Protein AF-A0AAN5D341-F1 (afdb_monomer_lite)

Sequence (102 aa):
MEVVNVANEGGDWEAVIRWDVYEEDAKRAIDESPSRKYLSPPIKVKELMWRIALRCKNKEEIPTLALHLERMESENTMWSVCENAEVAVINHEDNEKTISGE

InterPro domains:
  IPR008974 TRAF-like [G3DSA:2.60.210.10] (13-102)

pLDDT: mean 74.39, std 12.98, range [36.72, 91.44]

Foldseek 3Di:
DDWDWDQDPVRDTDTDDDDDADPVLLVCQLVVDPPDWRKDDWDDDPNWIKIKTWHFPDNPPDTDIDIDIDTDDDPPDPDDDPDDDADWDDDPVPNPDTDGDD

Structure (mmCIF, N/CA/C/O backbone):
data_AF-A0AAN5D341-F1
#
_entry.id   AF-A0AAN5D341-F1
#
loop_
_atom_site.group_PDB
_atom_site.id
_atom_site.type_symbol
_atom_site.label_atom_id
_atom_site.label_alt_id
_atom_site.label_comp_id
_atom_site.label_asym_id
_atom_site.label_entity_id
_atom_site.label_seq_id
_atom_site.pdbx_PDB_ins_code
_atom_site.Cartn_x
_atom_site.Cartn_y
_atom_site.Cartn_z
_atom_site.occupancy
_atom_site.B_iso_or_equiv
_atom_site.auth_seq_id
_atom_site.auth_comp_id
_atom_site.auth_asym_id
_atom_site.auth_atom_id
_atom_site.pdbx_PDB_model_num
ATOM 1 N N . MET A 1 1 ? 1.807 6.722 7.552 1.00 82.44 1 MET A N 1
ATOM 2 C CA . MET A 1 1 ? 0.770 5.718 7.878 1.00 82.44 1 MET A CA 1
ATOM 3 C C . MET A 1 1 ? -0.217 6.350 8.825 1.00 82.44 1 MET A C 1
ATOM 5 O O . MET A 1 1 ? 0.162 6.661 9.948 1.00 82.44 1 MET A O 1
ATOM 9 N N . GLU A 1 2 ? -1.449 6.541 8.375 1.00 83.94 2 GLU A N 1
ATOM 10 C CA . GLU A 1 2 ? -2.533 7.132 9.165 1.00 83.94 2 GLU A CA 1
ATOM 11 C C . GLU A 1 2 ? -3.879 6.480 8.819 1.00 83.94 2 GLU A C 1
ATOM 13 O O . GLU A 1 2 ? -4.047 5.958 7.715 1.00 83.94 2 GLU A O 1
ATOM 18 N N . VAL A 1 3 ? -4.819 6.487 9.773 1.00 81.94 3 VAL A N 1
ATOM 19 C CA . VAL A 1 3 ? -6.230 6.156 9.516 1.00 81.94 3 VAL A CA 1
ATOM 20 C C . VAL A 1 3 ? -7.001 7.464 9.448 1.00 81.94 3 VAL A C 1
ATOM 22 O O . VAL A 1 3 ? -7.072 8.192 10.439 1.00 81.94 3 VAL A O 1
ATOM 25 N N . VAL A 1 4 ? -7.588 7.745 8.293 1.00 79.38 4 VAL A N 1
ATOM 26 C CA . VAL A 1 4 ? -8.463 8.894 8.075 1.00 79.38 4 VAL A CA 1
ATOM 27 C C . VAL A 1 4 ? -9.895 8.380 8.034 1.00 79.38 4 VAL A C 1
ATOM 29 O O . VAL A 1 4 ? -10.219 7.514 7.227 1.00 79.38 4 VAL A O 1
ATOM 32 N N . ASN A 1 5 ? -10.755 8.892 8.914 1.00 76.19 5 ASN A N 1
ATOM 33 C CA . ASN A 1 5 ? -12.182 8.588 8.857 1.00 76.19 5 ASN A CA 1
ATOM 34 C C . ASN A 1 5 ? -12.841 9.568 7.887 1.00 76.19 5 ASN A C 1
ATOM 36 O O . ASN A 1 5 ? -12.874 10.770 8.159 1.00 76.19 5 ASN A O 1
ATOM 40 N N . VAL A 1 6 ? -13.349 9.058 6.770 1.00 72.12 6 VAL A N 1
ATOM 41 C CA . VAL A 1 6 ? -14.071 9.851 5.774 1.00 72.12 6 VAL A CA 1
ATOM 42 C C . VAL A 1 6 ? -15.554 9.541 5.925 1.00 72.12 6 VAL A C 1
ATOM 44 O O . VAL A 1 6 ? -15.958 8.381 5.874 1.00 72.12 6 VAL A O 1
ATOM 47 N N . ALA A 1 7 ? -16.362 10.572 6.162 1.00 73.56 7 ALA A N 1
ATOM 48 C CA . ALA A 1 7 ? -17.810 10.437 6.090 1.00 73.56 7 ALA A CA 1
ATOM 49 C C . ALA A 1 7 ? -18.200 10.360 4.610 1.00 73.56 7 ALA A C 1
ATOM 51 O O . ALA A 1 7 ? -17.907 11.289 3.854 1.00 73.56 7 ALA A O 1
ATOM 52 N N . ASN A 1 8 ? -18.817 9.258 4.191 1.00 71.38 8 ASN A N 1
ATOM 53 C CA . ASN A 1 8 ? -19.332 9.125 2.834 1.00 71.38 8 ASN A CA 1
ATOM 54 C C . ASN A 1 8 ? -20.686 9.854 2.693 1.00 71.38 8 ASN A C 1
ATOM 56 O O . ASN A 1 8 ? -21.303 10.261 3.682 1.00 71.38 8 ASN A O 1
ATOM 60 N N . GLU A 1 9 ? -21.160 10.048 1.457 1.00 72.00 9 GLU A N 1
ATOM 61 C CA . GLU A 1 9 ? -22.392 10.810 1.169 1.00 72.00 9 GLU A CA 1
ATOM 62 C C . GLU A 1 9 ? -23.658 10.210 1.822 1.00 72.00 9 GLU A C 1
ATOM 64 O O . GLU A 1 9 ? -24.665 10.903 1.966 1.00 72.00 9 GLU A O 1
ATOM 69 N N . GLY A 1 10 ? -23.605 8.947 2.265 1.00 74.06 10 GLY A N 1
ATOM 70 C CA . GLY A 1 10 ? -24.677 8.259 2.991 1.00 74.06 10 GLY A CA 1
ATOM 71 C C . GLY A 1 10 ? -24.663 8.454 4.512 1.00 74.06 10 GLY A C 1
ATOM 72 O O . GLY A 1 10 ? -25.592 8.005 5.181 1.00 74.06 10 GLY A O 1
ATOM 73 N N . GLY A 1 11 ? -23.646 9.125 5.068 1.00 70.75 11 GLY A N 1
ATOM 74 C CA . GLY A 1 11 ? -23.467 9.298 6.514 1.00 70.75 11 GLY A CA 1
ATOM 75 C C . GLY A 1 11 ? -22.789 8.117 7.218 1.00 70.75 11 GLY A C 1
ATOM 76 O O . GLY A 1 11 ? -22.640 8.150 8.443 1.00 70.75 11 GLY A O 1
ATOM 77 N N . ASP A 1 12 ? -22.349 7.109 6.462 1.00 74.88 12 ASP A N 1
ATOM 78 C CA . ASP A 1 12 ? -21.497 6.036 6.958 1.00 74.88 12 ASP A CA 1
ATOM 79 C C . ASP A 1 12 ? -20.033 6.502 6.996 1.00 74.88 12 ASP A C 1
ATOM 81 O O . ASP A 1 12 ? -19.590 7.372 6.242 1.00 74.88 12 ASP A O 1
ATOM 85 N N . TRP A 1 13 ? -19.263 5.936 7.923 1.00 69.56 13 TRP A N 1
ATOM 86 C CA . TRP A 1 13 ? -17.853 6.272 8.099 1.00 69.56 13 TRP A CA 1
ATOM 87 C C . TRP A 1 13 ? -16.976 5.184 7.489 1.00 69.56 13 TRP A C 1
ATOM 89 O O . TRP A 1 13 ? -17.036 4.022 7.899 1.00 69.56 13 TRP A O 1
ATOM 99 N N . GLU A 1 14 ? -16.119 5.574 6.552 1.00 73.44 14 GLU A N 1
ATOM 100 C CA . GLU A 1 14 ? -15.134 4.702 5.922 1.00 73.44 14 GLU A CA 1
ATOM 101 C C . GLU A 1 14 ? -13.748 4.965 6.519 1.00 73.44 14 GLU A C 1
ATOM 103 O O . GLU A 1 14 ? -13.306 6.109 6.653 1.00 73.44 14 GLU A O 1
ATOM 108 N N . ALA A 1 15 ? -13.062 3.890 6.919 1.00 72.88 15 ALA A N 1
ATOM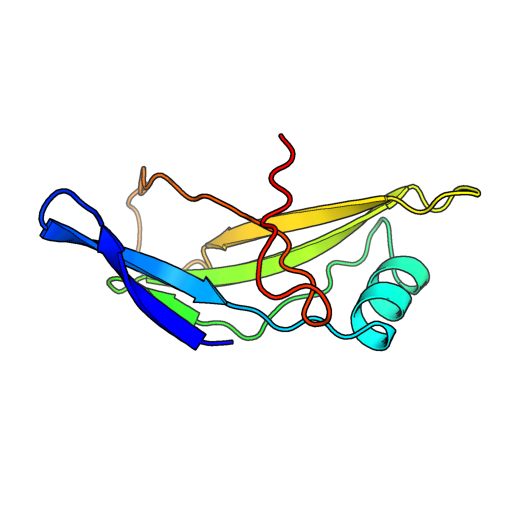 109 C CA . ALA A 1 15 ? -11.700 3.968 7.430 1.00 72.88 15 ALA A CA 1
ATOM 110 C C . ALA A 1 15 ? -10.717 3.878 6.257 1.00 72.88 15 ALA A C 1
ATOM 112 O O . ALA A 1 15 ? -10.527 2.807 5.683 1.00 72.88 15 ALA A O 1
ATOM 113 N N . VAL A 1 16 ? -10.073 4.993 5.925 1.00 76.44 16 VAL A N 1
ATOM 114 C CA . VAL A 1 16 ? -9.065 5.074 4.864 1.00 76.44 16 VAL A CA 1
ATOM 115 C C . VAL A 1 16 ? -7.676 4.934 5.475 1.00 76.44 16 VAL A C 1
ATOM 117 O O . VAL A 1 16 ? -7.299 5.700 6.360 1.00 76.44 16 VAL A O 1
ATOM 120 N N . ILE A 1 17 ? -6.892 3.965 5.001 1.00 81.94 17 ILE A N 1
ATOM 121 C CA . ILE A 1 17 ? -5.488 3.799 5.396 1.00 81.94 17 ILE A CA 1
ATOM 122 C C . ILE A 1 17 ? -4.611 4.563 4.401 1.00 81.94 17 ILE A C 1
ATOM 124 O O . ILE A 1 17 ? -4.511 4.158 3.244 1.00 81.94 17 ILE A O 1
ATOM 128 N N . ARG A 1 18 ? -3.932 5.631 4.840 1.00 83.56 18 ARG A N 1
ATOM 129 C CA . ARG A 1 18 ? -2.971 6.362 3.997 1.00 83.56 18 ARG A CA 1
ATOM 130 C C . ARG A 1 18 ? -1.534 5.962 4.315 1.00 83.56 18 ARG A C 1
ATOM 132 O O . ARG A 1 18 ? -1.095 6.018 5.469 1.00 83.56 18 ARG A O 1
ATOM 139 N N . TRP A 1 19 ? -0.790 5.613 3.268 1.00 87.44 19 TRP A N 1
ATOM 140 C CA . TRP A 1 19 ? 0.652 5.394 3.306 1.00 87.44 19 TRP A CA 1
ATOM 141 C C . TRP A 1 19 ? 1.356 6.295 2.299 1.00 87.44 19 TRP A C 1
ATOM 143 O O . TRP A 1 19 ? 1.239 6.084 1.095 1.00 87.44 19 TRP A O 1
ATOM 153 N N . ASP A 1 20 ? 2.115 7.264 2.799 1.00 84.38 20 ASP A N 1
ATOM 154 C CA . ASP A 1 20 ? 2.985 8.077 1.956 1.00 84.38 20 ASP A CA 1
ATOM 155 C C . ASP A 1 20 ? 4.212 7.252 1.554 1.00 84.38 20 ASP A C 1
ATOM 157 O O . ASP A 1 20 ? 4.952 6.757 2.411 1.00 84.38 20 ASP A O 1
ATOM 161 N N . VAL A 1 21 ? 4.385 7.074 0.246 1.00 80.69 21 VAL A N 1
ATOM 162 C CA . VAL A 1 21 ? 5.508 6.359 -0.367 1.00 80.69 21 VAL A CA 1
ATOM 163 C C . VAL A 1 21 ? 6.319 7.381 -1.146 1.00 80.69 21 VAL A C 1
ATOM 165 O O . VAL A 1 21 ? 5.795 8.018 -2.059 1.00 80.69 21 VAL A O 1
ATOM 168 N N . TYR A 1 22 ? 7.593 7.536 -0.799 1.00 82.19 22 TYR A N 1
ATOM 169 C CA . TYR A 1 22 ? 8.488 8.437 -1.515 1.00 82.19 22 TYR A CA 1
ATOM 170 C C . TYR A 1 22 ? 9.151 7.716 -2.692 1.00 82.19 22 TYR A C 1
ATOM 172 O O . TYR A 1 22 ? 9.213 6.487 -2.753 1.00 82.19 22 TYR A O 1
ATOM 180 N N . GLU A 1 23 ? 9.694 8.480 -3.638 1.00 83.88 23 GLU A N 1
ATOM 181 C CA . GLU A 1 23 ? 10.379 7.923 -4.811 1.00 83.88 23 GLU A CA 1
ATOM 182 C C . GLU A 1 23 ? 11.503 6.944 -4.420 1.00 83.88 23 GLU A C 1
ATOM 184 O O . GLU A 1 23 ? 11.688 5.909 -5.058 1.00 83.88 23 GLU A O 1
ATOM 189 N N . GLU A 1 24 ? 12.224 7.227 -3.332 1.00 85.62 24 GLU A N 1
ATOM 190 C CA . GLU A 1 24 ? 13.270 6.344 -2.807 1.00 85.62 24 GLU A CA 1
ATOM 191 C C . GLU A 1 24 ? 12.725 4.996 -2.316 1.00 85.62 24 GLU A C 1
ATOM 193 O O . GLU A 1 24 ? 13.381 3.970 -2.492 1.00 85.62 24 GLU A O 1
ATOM 198 N N . ASP A 1 25 ? 11.524 4.972 -1.736 1.00 82.75 25 ASP A N 1
ATOM 199 C CA . ASP 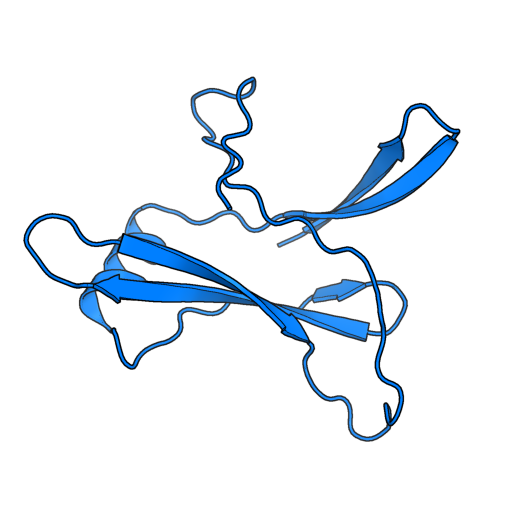A 1 25 ? 10.857 3.745 -1.294 1.00 82.75 25 ASP A CA 1
ATOM 200 C C . ASP A 1 25 ? 10.434 2.885 -2.492 1.00 82.75 25 ASP A C 1
ATOM 202 O O . ASP A 1 25 ? 10.639 1.668 -2.504 1.00 82.75 25 ASP A O 1
ATOM 206 N N . ALA A 1 26 ? 9.895 3.527 -3.534 1.00 80.69 26 ALA A N 1
ATOM 207 C CA . ALA A 1 26 ? 9.535 2.871 -4.788 1.00 80.69 26 ALA A CA 1
ATOM 208 C C . ALA A 1 26 ? 10.770 2.299 -5.500 1.00 80.69 26 ALA A C 1
ATOM 210 O O . ALA A 1 26 ? 10.754 1.143 -5.929 1.00 80.69 26 ALA A O 1
ATOM 211 N N . LYS A 1 27 ? 11.869 3.065 -5.554 1.00 84.44 27 LYS A N 1
ATOM 212 C CA . LYS A 1 27 ? 13.163 2.610 -6.085 1.00 84.44 27 LYS A CA 1
ATOM 213 C C . LYS A 1 27 ? 13.687 1.399 -5.324 1.00 84.44 27 LYS A C 1
ATOM 215 O O . LYS A 1 27 ? 13.996 0.393 -5.951 1.00 84.44 27 LYS A O 1
ATOM 220 N N . ARG A 1 28 ? 13.682 1.427 -3.985 1.00 83.50 28 ARG A N 1
ATOM 221 C CA . ARG A 1 28 ? 14.069 0.260 -3.169 1.00 83.50 28 ARG A CA 1
ATOM 222 C C . ARG A 1 28 ? 13.198 -0.959 -3.460 1.00 83.50 28 ARG A C 1
ATOM 224 O O . ARG A 1 28 ? 13.721 -2.061 -3.596 1.00 83.50 28 ARG A O 1
ATOM 231 N N . ALA A 1 29 ? 11.883 -0.783 -3.603 1.00 83.50 29 ALA A N 1
ATOM 232 C CA . ALA A 1 29 ? 10.982 -1.884 -3.942 1.00 83.50 29 ALA A CA 1
ATOM 233 C C . ALA A 1 29 ? 11.298 -2.509 -5.317 1.00 83.50 29 ALA A C 1
ATOM 235 O O . ALA A 1 29 ? 11.167 -3.726 -5.471 1.00 83.50 29 ALA A O 1
ATOM 236 N N . ILE A 1 30 ? 11.742 -1.707 -6.292 1.00 83.81 30 ILE A N 1
ATOM 237 C CA . ILE A 1 30 ? 12.202 -2.166 -7.614 1.00 83.81 30 ILE A CA 1
ATOM 238 C C . ILE A 1 30 ? 13.580 -2.832 -7.513 1.00 83.81 30 ILE A C 1
ATOM 240 O O . ILE A 1 30 ? 13.776 -3.935 -8.023 1.00 83.81 30 ILE A O 1
ATOM 244 N N . ASP A 1 31 ? 14.536 -2.222 -6.818 1.00 82.75 31 ASP A N 1
ATOM 245 C CA . ASP A 1 31 ? 15.903 -2.733 -6.691 1.00 82.75 31 ASP A CA 1
ATOM 246 C C . ASP A 1 31 ? 15.941 -4.074 -5.949 1.00 82.75 31 ASP A C 1
ATOM 248 O O . ASP A 1 31 ? 16.641 -5.006 -6.355 1.00 82.75 31 ASP A O 1
ATOM 252 N N . GLU A 1 32 ? 15.108 -4.245 -4.925 1.00 78.56 3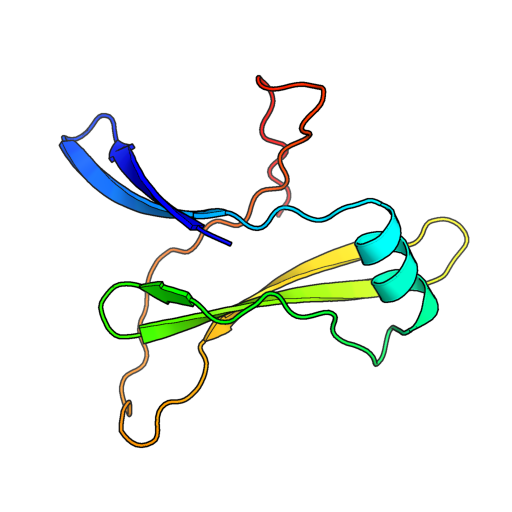2 GLU A N 1
ATOM 253 C CA . GLU A 1 32 ? 15.132 -5.428 -4.068 1.00 78.56 32 GLU A CA 1
ATOM 254 C C . GLU A 1 32 ? 14.259 -6.602 -4.552 1.00 78.56 32 GLU A C 1
AT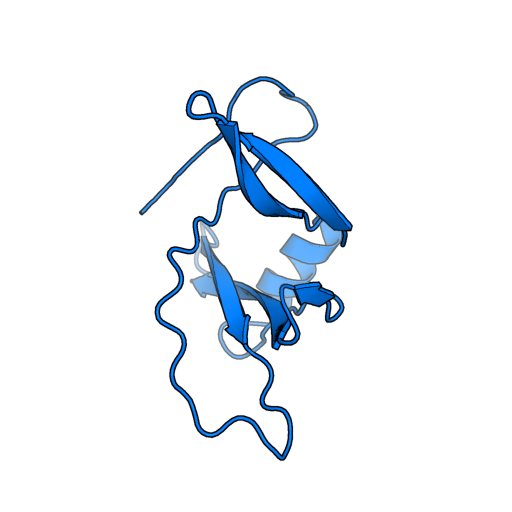OM 256 O O . GLU A 1 32 ? 14.308 -7.669 -3.933 1.00 78.56 32 GLU A O 1
ATOM 261 N N . SER A 1 33 ? 13.452 -6.473 -5.621 1.00 60.31 33 SER A N 1
ATOM 262 C CA . SER A 1 33 ? 12.385 -7.466 -5.855 1.00 60.31 33 SER A CA 1
ATOM 263 C C . SER A 1 33 ? 11.898 -7.684 -7.287 1.00 60.31 33 SER A C 1
ATOM 265 O O . SER A 1 33 ? 11.663 -6.725 -8.005 1.00 60.31 33 SER A O 1
ATOM 267 N N . PRO A 1 34 ? 11.684 -8.952 -7.688 1.00 61.53 34 PRO A N 1
ATOM 268 C CA . PRO A 1 34 ? 10.308 -9.469 -7.569 1.00 61.53 34 PRO A CA 1
ATOM 269 C C . PRO A 1 34 ? 10.070 -10.442 -6.392 1.00 61.53 34 PRO A C 1
ATOM 271 O O . PRO A 1 34 ? 8.935 -10.835 -6.133 1.00 61.53 34 PRO A O 1
ATOM 274 N N . SER A 1 35 ? 11.111 -10.801 -5.626 1.00 67.62 35 SER A N 1
ATOM 275 C CA . SER A 1 35 ? 11.023 -11.663 -4.428 1.00 67.62 35 SER A CA 1
ATOM 276 C C . SER A 1 35 ? 10.871 -10.925 -3.077 1.00 67.62 35 SER A C 1
ATOM 278 O O . SER A 1 35 ? 10.375 -11.498 -2.107 1.00 67.62 35 SER A O 1
ATOM 280 N N . ARG A 1 36 ? 11.317 -9.667 -3.011 1.00 74.50 36 ARG A N 1
ATOM 281 C CA . ARG A 1 36 ? 11.173 -8.632 -1.961 1.00 74.50 36 ARG A CA 1
ATOM 282 C C . ARG A 1 36 ? 9.760 -8.050 -1.774 1.00 74.50 36 ARG A C 1
ATOM 284 O O . ARG A 1 36 ? 9.167 -7.613 -2.756 1.00 74.50 36 ARG A O 1
ATOM 291 N N . LYS A 1 37 ? 9.222 -7.914 -0.559 1.00 81.69 37 LYS A N 1
ATOM 292 C CA . LYS A 1 37 ? 8.102 -6.980 -0.310 1.00 81.69 37 LYS A CA 1
ATOM 293 C C . LYS A 1 37 ? 8.623 -5.781 0.463 1.00 81.69 37 LYS A C 1
ATOM 295 O O . LYS A 1 37 ? 9.265 -5.983 1.492 1.00 81.69 37 LYS A O 1
ATOM 300 N N . TYR A 1 38 ? 8.305 -4.574 0.013 1.00 86.62 38 TYR A N 1
ATOM 301 C CA . TYR A 1 38 ? 8.460 -3.380 0.833 1.00 86.62 38 TYR A CA 1
ATOM 302 C C . TYR A 1 38 ? 7.170 -3.161 1.622 1.00 86.62 38 TYR A C 1
ATOM 304 O O . TYR A 1 38 ? 6.082 -3.197 1.051 1.00 86.62 38 TYR A O 1
ATOM 312 N N . LEU A 1 39 ? 7.271 -3.036 2.942 1.00 88.12 39 LEU A N 1
ATOM 313 C CA . LEU A 1 39 ? 6.117 -3.077 3.838 1.00 88.12 39 LEU A CA 1
ATOM 314 C C . LEU A 1 39 ? 5.937 -1.730 4.527 1.00 88.12 39 LEU A C 1
ATOM 316 O O . LEU A 1 39 ? 6.893 -1.181 5.073 1.00 88.12 39 LEU A O 1
ATOM 320 N N . SER A 1 40 ? 4.699 -1.248 4.574 1.00 90.44 40 SER A N 1
ATOM 321 C CA . SER A 1 40 ? 4.337 -0.134 5.438 1.00 90.44 40 SER A CA 1
ATOM 322 C C . SER A 1 40 ? 4.484 -0.529 6.915 1.00 90.44 40 SER A C 1
ATOM 324 O O . SER A 1 40 ? 4.360 -1.713 7.263 1.00 90.44 40 SER A O 1
ATOM 326 N N . PRO A 1 41 ? 4.648 0.448 7.824 1.00 91.44 41 PRO A N 1
ATOM 327 C CA . PRO A 1 41 ? 4.381 0.230 9.239 1.00 91.44 41 PRO A CA 1
ATOM 328 C C . PRO A 1 41 ? 2.991 -0.399 9.456 1.00 91.44 41 PRO A C 1
ATOM 330 O O . PRO A 1 41 ? 2.063 -0.101 8.693 1.00 91.44 41 PRO A O 1
ATOM 333 N N . PRO A 1 42 ? 2.831 -1.260 10.475 1.00 91.19 42 PRO A N 1
ATOM 334 C CA . PRO A 1 42 ? 1.548 -1.867 10.795 1.00 91.19 42 PRO A CA 1
ATOM 335 C C . PRO A 1 42 ? 0.571 -0.827 11.354 1.00 91.19 42 PRO A C 1
ATOM 337 O O . PRO A 1 42 ? 0.971 0.094 12.066 1.00 91.19 42 PRO A O 1
ATOM 340 N N . ILE A 1 43 ? -0.719 -0.992 11.069 1.00 88.81 43 ILE A N 1
ATOM 341 C CA . ILE A 1 43 ? -1.780 -0.082 11.504 1.00 88.81 43 ILE A CA 1
ATOM 342 C C . ILE A 1 43 ? -3.000 -0.853 12.003 1.00 88.81 43 ILE A C 1
ATOM 344 O O . ILE A 1 43 ? -3.327 -1.918 11.484 1.00 88.81 43 ILE A O 1
ATOM 348 N N . LYS A 1 44 ? -3.672 -0.326 13.031 1.00 86.19 44 LYS A N 1
ATOM 349 C CA . LYS A 1 44 ? -4.863 -0.949 13.617 1.00 86.19 44 LYS A CA 1
ATOM 350 C C . LYS A 1 44 ? -6.132 -0.319 13.041 1.00 86.19 44 LYS A C 1
ATOM 352 O O . LYS A 1 44 ? -6.314 0.887 13.173 1.00 86.19 44 LYS A O 1
ATOM 357 N N . VAL A 1 45 ? -7.026 -1.132 12.478 1.00 82.44 45 VAL A N 1
ATOM 358 C CA . VAL A 1 45 ? -8.355 -0.724 11.981 1.00 82.44 45 VAL A CA 1
ATOM 359 C C . VAL A 1 45 ? -9.397 -1.705 12.505 1.00 82.44 45 VAL A C 1
ATOM 361 O O . VAL A 1 45 ? -9.232 -2.908 12.322 1.00 82.44 45 VAL A O 1
ATOM 364 N N . LYS A 1 46 ? -10.441 -1.200 13.182 1.00 76.19 46 LYS A N 1
ATOM 365 C CA . LYS A 1 46 ? -11.536 -2.004 13.772 1.00 76.19 46 LYS A CA 1
ATOM 366 C C . LYS A 1 46 ? -11.041 -3.290 14.458 1.00 76.19 46 LYS A C 1
ATOM 368 O O . LYS A 1 46 ? -11.484 -4.390 14.167 1.00 76.19 46 LYS A O 1
ATOM 373 N N . GLU A 1 47 ? -10.063 -3.130 15.349 1.00 79.62 47 GLU A N 1
ATOM 374 C CA . GLU A 1 47 ? -9.430 -4.208 16.133 1.00 79.62 47 GLU A CA 1
ATOM 375 C C . GLU A 1 47 ? -8.469 -5.150 15.393 1.00 79.62 47 GLU A C 1
ATOM 377 O O . GLU A 1 47 ? -7.739 -5.898 16.044 1.00 79.62 47 GLU A O 1
ATOM 382 N N . LEU A 1 48 ? -8.368 -5.050 14.071 1.00 81.19 48 LEU A N 1
ATOM 383 C CA . LEU A 1 48 ? -7.470 -5.852 13.248 1.00 81.19 48 LEU A CA 1
ATOM 384 C C . LEU A 1 48 ? -6.185 -5.086 12.927 1.00 81.19 48 LEU A C 1
ATOM 386 O O . LEU A 1 48 ? -6.191 -3.864 12.779 1.00 81.19 48 LEU A O 1
ATOM 390 N N . MET A 1 49 ? -5.079 -5.818 12.808 1.00 87.44 49 MET A N 1
ATOM 391 C CA . MET A 1 49 ? -3.795 -5.267 12.378 1.00 87.44 49 MET A CA 1
ATOM 392 C C . MET A 1 49 ? -3.622 -5.471 10.875 1.00 87.44 49 MET A C 1
ATOM 394 O O . MET A 1 49 ? -3.738 -6.587 10.371 1.00 87.44 49 MET A O 1
ATOM 398 N N . TRP A 1 50 ? -3.301 -4.394 10.174 1.00 86.75 50 TRP A N 1
ATOM 399 C CA . TRP A 1 50 ? -3.130 -4.346 8.728 1.00 86.75 50 TRP A CA 1
ATOM 400 C C . TRP A 1 50 ? -1.786 -3.724 8.368 1.00 86.75 50 TRP A C 1
ATOM 402 O O . TRP A 1 50 ? -1.185 -2.999 9.159 1.00 86.75 50 TRP A O 1
ATOM 412 N N . ARG A 1 51 ? -1.319 -3.986 7.153 1.00 90.44 51 ARG A N 1
ATOM 413 C CA . ARG A 1 51 ? -0.184 -3.301 6.532 1.00 90.44 51 ARG A CA 1
ATOM 414 C C . ARG A 1 51 ? -0.352 -3.300 5.019 1.00 90.44 51 ARG A C 1
ATOM 416 O O . ARG A 1 51 ? -1.023 -4.171 4.474 1.00 90.44 51 ARG A O 1
ATOM 423 N N . ILE A 1 52 ? 0.292 -2.366 4.339 1.00 89.00 52 ILE A N 1
ATOM 424 C CA . ILE A 1 52 ? 0.331 -2.321 2.879 1.00 89.00 52 ILE A CA 1
ATOM 425 C C . ILE A 1 52 ? 1.681 -2.874 2.420 1.00 89.00 52 ILE A C 1
ATOM 427 O O . ILE A 1 52 ? 2.725 -2.551 2.984 1.00 89.00 52 ILE A O 1
ATOM 431 N N . ALA A 1 53 ? 1.663 -3.744 1.417 1.00 88.69 53 ALA A N 1
ATOM 432 C CA . ALA A 1 53 ? 2.847 -4.311 0.796 1.00 88.69 53 ALA A CA 1
ATOM 433 C C . ALA A 1 53 ? 2.991 -3.779 -0.632 1.00 88.69 53 ALA A C 1
ATOM 435 O O . ALA A 1 53 ? 2.138 -4.034 -1.480 1.00 88.69 53 ALA A O 1
ATOM 436 N N . LEU A 1 54 ? 4.100 -3.096 -0.897 1.00 87.94 54 LEU A N 1
ATOM 437 C CA . LEU A 1 54 ? 4.536 -2.679 -2.221 1.00 87.94 54 LEU A CA 1
ATOM 438 C C . LEU A 1 54 ? 5.483 -3.740 -2.794 1.00 87.94 54 LEU A C 1
ATOM 440 O O . LEU A 1 54 ? 6.466 -4.135 -2.159 1.00 87.94 54 LEU A O 1
ATOM 444 N N . ARG A 1 55 ? 5.179 -4.238 -3.992 1.00 86.12 55 ARG A N 1
ATOM 445 C CA . ARG A 1 55 ? 5.971 -5.262 -4.684 1.00 86.12 55 ARG A CA 1
ATOM 446 C C . ARG A 1 55 ? 6.253 -4.839 -6.110 1.00 86.12 55 ARG A C 1
ATOM 448 O O . ARG A 1 55 ? 5.356 -4.367 -6.792 1.00 86.12 55 ARG A O 1
ATOM 455 N N . CYS A 1 56 ? 7.456 -5.095 -6.594 1.00 85.81 56 CYS A N 1
ATOM 456 C CA . CYS A 1 56 ? 7.735 -5.026 -8.019 1.00 85.81 56 CYS A CA 1
ATOM 457 C C . CYS A 1 56 ? 7.307 -6.348 -8.677 1.00 85.81 56 CYS A C 1
ATOM 459 O O . CYS A 1 56 ? 7.756 -7.421 -8.282 1.00 85.81 56 CYS A O 1
ATOM 461 N N . LYS A 1 57 ? 6.376 -6.282 -9.635 1.00 80.75 57 LYS A N 1
ATOM 462 C CA . LYS A 1 57 ? 5.909 -7.442 -10.411 1.00 80.75 57 LYS A CA 1
ATOM 463 C C . LYS A 1 57 ? 6.844 -7.760 -11.578 1.00 80.75 57 LYS A C 1
ATOM 465 O O . LYS A 1 57 ? 6.996 -8.928 -11.921 1.00 80.75 57 LYS A O 1
ATOM 470 N N . ASN A 1 58 ? 7.451 -6.738 -12.179 1.00 76.38 58 ASN A N 1
ATOM 471 C CA . ASN A 1 58 ? 8.338 -6.869 -13.332 1.00 76.38 58 ASN A CA 1
ATOM 472 C C . ASN A 1 58 ? 9.464 -5.824 -13.254 1.00 76.38 58 ASN A C 1
ATOM 474 O O . ASN A 1 58 ? 9.171 -4.669 -12.953 1.00 76.38 58 ASN A O 1
ATOM 478 N N . LYS A 1 59 ? 10.712 -6.237 -13.525 1.00 73.12 59 LYS A N 1
ATOM 479 C CA . LYS A 1 59 ? 11.929 -5.398 -13.567 1.00 73.12 59 LYS A CA 1
ATOM 480 C C . LYS A 1 59 ? 12.418 -5.086 -14.994 1.00 73.12 59 LYS A C 1
ATOM 482 O O . LYS A 1 59 ? 13.548 -4.635 -15.158 1.00 73.12 59 LYS A O 1
ATOM 487 N N . GLU A 1 60 ? 11.630 -5.396 -16.020 1.00 78.94 60 GLU A N 1
ATOM 488 C CA . GLU A 1 60 ? 11.940 -5.031 -17.411 1.00 78.94 60 GLU A CA 1
ATOM 489 C C . GLU A 1 60 ? 12.008 -3.500 -17.606 1.00 78.94 60 GLU A C 1
ATOM 491 O O . GLU A 1 60 ? 11.893 -2.743 -16.642 1.00 78.94 60 GLU A O 1
ATOM 496 N N . GLU A 1 61 ? 12.210 -3.029 -18.846 1.00 72.00 61 GLU A N 1
ATOM 497 C CA . GLU A 1 61 ? 12.417 -1.602 -19.180 1.00 72.00 61 GLU A CA 1
ATOM 498 C C . GLU A 1 61 ? 11.397 -0.645 -18.541 1.00 72.00 61 GLU A C 1
ATOM 500 O O . GLU A 1 61 ? 11.727 0.510 -18.276 1.00 72.00 61 GLU A O 1
ATOM 505 N N . ILE A 1 62 ? 10.183 -1.126 -18.252 1.00 78.88 62 ILE A N 1
ATOM 506 C CA . ILE A 1 62 ? 9.170 -0.394 -17.491 1.00 78.88 62 ILE A CA 1
ATOM 507 C C . ILE A 1 62 ? 8.820 -1.200 -16.229 1.00 78.88 62 ILE A C 1
ATOM 509 O O . ILE A 1 62 ? 8.010 -2.135 -16.296 1.00 78.88 62 ILE A O 1
ATOM 513 N N . PRO A 1 63 ? 9.405 -0.869 -15.061 1.00 78.62 63 PRO A N 1
ATOM 514 C CA . PRO A 1 63 ? 9.125 -1.599 -13.839 1.00 78.62 63 PRO A CA 1
ATOM 515 C C . PRO A 1 63 ? 7.682 -1.368 -13.388 1.00 78.62 63 PRO A C 1
ATOM 517 O O . PRO A 1 63 ? 7.222 -0.234 -13.269 1.00 78.62 63 PRO A O 1
ATOM 520 N N . THR A 1 64 ? 6.960 -2.452 -13.107 1.00 82.81 64 THR A N 1
ATOM 521 C CA . THR A 1 64 ? 5.573 -2.376 -12.622 1.00 82.81 64 THR A CA 1
ATOM 522 C C . THR A 1 64 ? 5.525 -2.658 -11.130 1.00 82.81 64 THR A C 1
ATOM 524 O O . THR A 1 64 ? 5.988 -3.708 -10.675 1.00 82.81 64 THR A O 1
ATOM 527 N N . LEU A 1 65 ? 4.927 -1.744 -10.369 1.00 83.69 65 LEU A N 1
ATOM 528 C CA . LEU A 1 65 ? 4.681 -1.897 -8.940 1.00 83.69 65 LEU A CA 1
ATOM 529 C C . LEU A 1 65 ? 3.238 -2.349 -8.683 1.00 83.69 65 LEU A C 1
ATOM 531 O O . LEU A 1 65 ? 2.314 -1.966 -9.391 1.00 83.69 65 LEU A O 1
ATOM 535 N N . ALA A 1 66 ? 3.051 -3.173 -7.660 1.00 84.06 66 ALA A N 1
ATOM 536 C CA . ALA A 1 66 ? 1.762 -3.640 -7.181 1.00 84.06 66 ALA A CA 1
ATOM 537 C C . ALA A 1 66 ? 1.633 -3.372 -5.685 1.00 84.06 66 ALA A C 1
ATOM 539 O O . ALA A 1 66 ? 2.567 -3.619 -4.916 1.00 84.06 66 ALA A O 1
ATOM 540 N N . LEU A 1 67 ? 0.456 -2.904 -5.285 1.00 85.81 67 LEU A N 1
ATOM 541 C CA . LEU A 1 67 ? 0.087 -2.673 -3.897 1.00 85.81 67 LEU A CA 1
ATOM 542 C C . LEU A 1 67 ? -0.866 -3.773 -3.437 1.00 85.81 67 LEU A C 1
ATOM 544 O O . LEU A 1 67 ? -1.798 -4.145 -4.143 1.00 85.81 67 LEU A O 1
ATOM 548 N N . HIS A 1 68 ? -0.626 -4.297 -2.241 1.00 85.19 68 HIS A N 1
ATOM 549 C CA . HIS A 1 68 ? -1.485 -5.289 -1.608 1.00 85.19 68 HIS A CA 1
ATOM 550 C C . HIS A 1 68 ? -1.780 -4.865 -0.175 1.00 85.19 68 HIS A C 1
ATOM 552 O O . HIS A 1 68 ? -0.854 -4.564 0.576 1.00 85.19 68 HIS A O 1
ATOM 558 N N . LEU A 1 69 ? -3.046 -4.904 0.232 1.00 86.12 69 LEU A N 1
ATOM 559 C CA . LEU A 1 69 ? -3.410 -4.801 1.639 1.00 86.12 69 LEU A CA 1
ATOM 560 C C . LEU A 1 69 ? -3.264 -6.185 2.289 1.00 86.12 69 LEU A C 1
ATOM 562 O O . LEU A 1 69 ? -3.899 -7.151 1.872 1.00 86.12 69 LEU A O 1
ATOM 566 N N . GLU A 1 70 ? -2.397 -6.299 3.292 1.00 86.88 70 GLU A N 1
ATOM 567 C CA . GLU A 1 70 ? -2.146 -7.536 4.029 1.00 86.88 70 GLU A CA 1
ATOM 568 C C . GLU A 1 70 ? -2.683 -7.403 5.459 1.00 86.88 70 GLU A C 1
ATOM 570 O O . GLU A 1 70 ? -2.282 -6.512 6.212 1.00 86.88 70 GLU A O 1
ATOM 575 N N . ARG A 1 71 ? -3.558 -8.326 5.869 1.00 85.62 71 ARG A N 1
ATOM 576 C CA . ARG A 1 71 ? -3.888 -8.509 7.285 1.00 85.62 71 ARG A CA 1
ATOM 577 C C . ARG A 1 71 ? -2.726 -9.213 7.980 1.00 85.62 71 ARG A C 1
ATOM 579 O O . ARG A 1 71 ? -2.204 -10.204 7.475 1.00 85.62 71 ARG A O 1
ATOM 586 N N . MET A 1 72 ? -2.338 -8.720 9.148 1.00 85.81 72 MET A N 1
ATOM 587 C CA . MET A 1 72 ? -1.380 -9.395 10.016 1.00 85.81 72 MET A CA 1
ATOM 588 C C . MET A 1 72 ? -2.140 -10.345 10.938 1.00 85.81 72 MET A C 1
ATOM 590 O O . MET A 1 72 ? -3.099 -9.940 11.599 1.00 85.81 72 MET A O 1
ATOM 594 N N . GLU A 1 73 ? -1.737 -11.613 10.967 1.00 74.81 73 GLU A N 1
ATOM 595 C CA . GLU A 1 73 ? -2.298 -12.576 11.911 1.00 74.81 73 GLU A CA 1
ATOM 596 C C . GLU A 1 73 ? -2.006 -12.107 13.340 1.00 74.81 73 GLU A C 1
ATOM 598 O O . GLU A 1 73 ? -0.858 -11.854 13.707 1.00 74.81 73 GLU A O 1
ATOM 603 N N . SER A 1 74 ? -3.060 -11.964 14.144 1.00 66.25 74 SER A N 1
ATOM 604 C CA . SER A 1 74 ? -2.928 -11.979 15.597 1.00 66.25 74 SER A CA 1
ATOM 605 C C . SER A 1 74 ? -3.192 -13.402 16.071 1.00 66.25 74 SER A C 1
ATOM 607 O O . SER A 1 74 ? -4.015 -14.098 15.472 1.00 66.25 74 SER A O 1
ATOM 609 N N . GLU A 1 75 ? -2.545 -13.821 17.161 1.00 60.78 75 GLU A N 1
ATOM 610 C CA . GLU A 1 75 ? -2.621 -15.186 17.715 1.00 60.78 75 GLU A CA 1
ATOM 611 C C . GLU A 1 75 ? -4.053 -15.680 18.037 1.00 60.78 75 GLU A C 1
ATOM 613 O O . GLU A 1 75 ? -4.228 -16.837 18.396 1.00 60.78 75 GLU A O 1
ATOM 618 N N . ASN A 1 76 ? -5.090 -14.842 17.889 1.00 55.91 76 ASN A N 1
ATOM 619 C CA . ASN A 1 76 ? -6.460 -15.130 18.317 1.00 55.91 76 ASN A CA 1
ATOM 620 C C . ASN A 1 76 ? -7.576 -14.811 17.304 1.00 55.91 76 ASN A C 1
ATOM 622 O O . ASN A 1 76 ? -8.749 -14.844 17.674 1.00 55.91 76 ASN A O 1
ATOM 626 N N . THR A 1 77 ? -7.285 -14.506 16.036 1.00 56.25 77 THR A N 1
ATOM 627 C CA . THR A 1 77 ? -8.345 -14.143 15.070 1.00 56.25 77 THR A CA 1
ATOM 628 C C . THR A 1 77 ? -8.633 -15.246 14.042 1.00 56.25 77 THR A C 1
ATOM 630 O O . THR A 1 77 ? -8.191 -15.185 12.901 1.00 56.25 77 THR A O 1
ATOM 633 N N . MET A 1 78 ? -9.453 -16.235 14.427 1.00 53.47 78 MET A N 1
ATOM 634 C CA . MET A 1 78 ? -9.917 -17.338 13.553 1.00 53.47 78 MET A CA 1
ATOM 635 C C . MET A 1 78 ? -10.964 -16.936 12.494 1.00 53.47 78 MET A C 1
ATOM 637 O O . MET A 1 78 ? -11.455 -17.795 11.764 1.00 53.47 78 MET A O 1
ATOM 641 N N . TRP A 1 79 ? -11.381 -15.670 12.417 1.00 58.25 79 TRP A N 1
ATOM 642 C CA . TRP A 1 79 ? -12.487 -15.263 11.543 1.00 58.25 79 TRP A CA 1
ATOM 643 C C . TRP A 1 79 ? -11.962 -14.634 10.251 1.00 58.25 79 TRP A C 1
ATOM 645 O O . TRP A 1 79 ? -11.112 -13.738 10.290 1.00 58.25 79 TRP A O 1
ATOM 655 N N . SER A 1 80 ? -12.466 -15.093 9.102 1.00 58.06 80 SER A N 1
ATOM 656 C CA . SER A 1 80 ? -12.303 -14.391 7.828 1.00 58.06 80 SER A CA 1
ATOM 657 C C . SER A 1 80 ? -13.173 -13.142 7.850 1.00 58.06 80 SER A C 1
ATOM 659 O O . SER A 1 80 ? -14.371 -13.220 8.115 1.00 58.06 80 SER A O 1
ATOM 661 N N . VAL A 1 81 ? -12.569 -11.994 7.577 1.00 59.97 81 VAL A N 1
ATOM 662 C CA . VAL A 1 81 ? -13.267 -10.712 7.528 1.00 59.97 81 VAL A CA 1
ATOM 663 C C . VAL A 1 81 ? -13.436 -10.370 6.055 1.00 59.97 81 VAL A C 1
ATOM 665 O O . VAL A 1 81 ? -12.447 -10.140 5.364 1.00 59.97 81 VAL A O 1
ATOM 668 N N . CYS A 1 82 ? -14.675 -10.410 5.566 1.00 52.72 82 CYS A N 1
ATOM 669 C CA . CYS A 1 82 ? -15.034 -9.852 4.265 1.00 52.72 82 CYS A CA 1
ATOM 670 C C . CYS A 1 82 ? -15.324 -8.365 4.463 1.00 52.72 82 CYS A C 1
ATOM 672 O O . CYS A 1 82 ? -16.472 -7.974 4.652 1.00 52.72 82 CYS A O 1
ATOM 674 N N . GLU A 1 83 ? -14.274 -7.551 4.473 1.00 62.09 83 GLU A N 1
ATOM 675 C CA . GLU A 1 83 ? -14.410 -6.103 4.330 1.00 62.09 83 GLU A CA 1
ATOM 676 C C . GLU A 1 83 ? -14.024 -5.716 2.901 1.00 62.09 83 GLU A C 1
ATOM 678 O O . GLU A 1 83 ? -13.040 -6.223 2.357 1.00 62.09 83 GLU A O 1
ATOM 683 N N . ASN A 1 84 ? -14.823 -4.842 2.283 1.00 65.38 84 ASN A N 1
ATOM 684 C CA . ASN A 1 84 ? -14.455 -4.215 1.019 1.00 65.38 84 ASN A CA 1
ATOM 685 C C . ASN A 1 84 ? -13.267 -3.291 1.298 1.00 65.38 84 ASN A C 1
ATOM 687 O O . ASN A 1 84 ? -13.362 -2.408 2.149 1.00 65.38 84 ASN A O 1
ATOM 691 N N . ALA A 1 85 ? -12.153 -3.519 0.610 1.00 67.69 85 ALA A N 1
ATOM 692 C CA . ALA A 1 85 ? -10.967 -2.684 0.705 1.00 67.69 85 ALA A CA 1
ATOM 693 C C . ALA A 1 85 ? -10.642 -2.134 -0.681 1.00 67.69 85 ALA A C 1
ATOM 695 O O . ALA A 1 85 ? -10.455 -2.903 -1.623 1.00 67.69 85 ALA A O 1
ATOM 696 N N . GLU A 1 86 ? -10.559 -0.813 -0.786 1.00 69.00 86 GLU A N 1
ATOM 697 C CA . GLU A 1 86 ? -10.090 -0.124 -1.984 1.00 69.00 86 GLU A CA 1
ATOM 698 C C . GLU A 1 86 ? -8.652 0.349 -1.762 1.00 69.00 86 GLU A C 1
ATOM 700 O O . GLU A 1 86 ? -8.291 0.824 -0.682 1.00 69.00 86 GLU A O 1
ATOM 705 N N . VAL A 1 87 ? -7.810 0.187 -2.781 1.00 72.19 87 VAL A N 1
ATOM 706 C CA . VAL A 1 87 ? -6.422 0.650 -2.770 1.00 72.19 87 VAL A CA 1
ATOM 707 C C . VAL A 1 87 ? -6.257 1.632 -3.919 1.00 72.19 87 VAL A C 1
ATOM 709 O O . VAL A 1 87 ? -6.496 1.279 -5.069 1.00 72.19 87 VAL A O 1
ATOM 712 N N . ALA A 1 88 ? -5.820 2.850 -3.610 1.00 71.62 88 ALA A N 1
ATOM 713 C CA . ALA A 1 88 ? -5.596 3.898 -4.596 1.00 71.62 88 ALA A CA 1
ATOM 714 C C . ALA A 1 88 ? -4.196 4.505 -4.454 1.00 71.62 88 ALA A C 1
ATOM 716 O O . ALA A 1 88 ? -3.639 4.564 -3.354 1.00 71.62 88 ALA A O 1
ATOM 717 N N . VAL A 1 89 ? -3.644 4.985 -5.570 1.00 76.69 89 VAL A N 1
ATOM 718 C CA . VAL A 1 89 ? -2.406 5.773 -5.594 1.00 76.69 89 VAL A CA 1
ATOM 719 C C . VAL A 1 89 ? -2.782 7.238 -5.777 1.00 76.69 89 VAL A C 1
ATOM 721 O O . VAL A 1 89 ? -3.468 7.597 -6.735 1.00 76.69 89 VAL A O 1
ATOM 724 N N . ILE A 1 90 ? -2.342 8.084 -4.846 1.00 69.44 90 ILE A N 1
ATOM 725 C CA . ILE A 1 90 ? -2.618 9.522 -4.859 1.00 69.44 90 ILE A CA 1
ATOM 726 C C . ILE A 1 90 ? -1.301 10.247 -5.116 1.00 69.44 90 ILE A C 1
ATOM 728 O O . ILE A 1 90 ? -0.360 10.118 -4.333 1.00 69.44 90 ILE A O 1
ATOM 732 N N . ASN A 1 91 ? -1.229 11.003 -6.211 1.00 71.12 91 ASN A N 1
ATOM 733 C CA . ASN A 1 91 ? -0.085 11.864 -6.480 1.00 71.12 91 ASN A CA 1
ATOM 734 C C . ASN A 1 91 ? -0.154 13.113 -5.581 1.00 71.12 91 ASN A C 1
ATOM 736 O O . ASN A 1 91 ? -1.139 13.852 -5.613 1.00 71.12 91 ASN A O 1
ATOM 740 N N . HIS A 1 92 ? 0.898 13.352 -4.795 1.00 62.94 92 HIS A N 1
ATOM 741 C CA . HIS A 1 92 ? 0.987 14.494 -3.882 1.00 62.94 92 HIS A CA 1
ATOM 742 C C . HIS A 1 92 ? 1.072 15.838 -4.628 1.00 62.94 92 HIS A C 1
ATOM 744 O O . HIS A 1 92 ? 0.664 16.865 -4.088 1.00 62.94 92 HIS A O 1
ATOM 750 N N . GLU A 1 93 ? 1.589 15.856 -5.859 1.00 64.12 93 GLU A N 1
ATOM 751 C CA . GLU A 1 93 ? 1.670 17.085 -6.660 1.00 64.12 93 GLU A CA 1
ATOM 752 C C . GLU A 1 93 ? 0.321 17.481 -7.272 1.00 64.12 93 GLU A C 1
ATOM 754 O O . GLU A 1 93 ? 0.094 18.663 -7.520 1.00 64.12 93 GLU A O 1
ATOM 759 N N . ASP A 1 94 ? -0.589 16.519 -7.463 1.00 53.56 94 ASP A N 1
ATOM 760 C CA . ASP A 1 94 ? -1.847 16.763 -8.171 1.00 53.56 94 ASP A CA 1
ATOM 761 C C . ASP A 1 94 ? -3.044 17.031 -7.264 1.00 53.56 94 ASP A C 1
ATOM 763 O O . ASP A 1 94 ? -3.993 17.611 -7.765 1.00 53.56 94 ASP A O 1
ATOM 767 N N . ASN A 1 95 ? -3.047 16.618 -5.988 1.00 48.47 95 ASN A N 1
ATOM 768 C CA . ASN A 1 95 ? -4.094 16.828 -4.959 1.00 48.47 95 ASN A CA 1
ATOM 769 C C . ASN A 1 95 ? -5.595 16.672 -5.370 1.00 48.47 95 ASN A C 1
ATOM 771 O O . ASN A 1 95 ? -6.473 16.862 -4.533 1.00 48.47 95 ASN A O 1
ATOM 775 N N . GLU A 1 96 ? -5.909 16.299 -6.616 1.00 49.00 96 GLU A N 1
ATOM 776 C CA . GLU A 1 96 ? -7.238 16.372 -7.244 1.00 49.00 96 GLU A CA 1
ATOM 777 C C . GLU A 1 96 ? -7.553 15.165 -8.150 1.00 49.00 9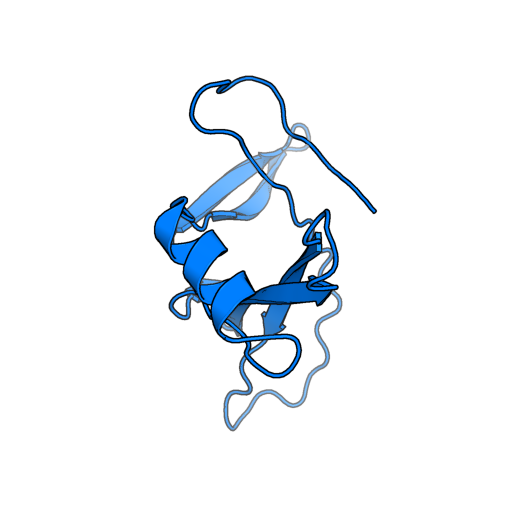6 GLU A C 1
ATOM 779 O O . GLU A 1 96 ? -8.659 15.077 -8.683 1.00 49.00 96 GLU A O 1
ATOM 784 N N . LYS A 1 97 ? -6.632 14.206 -8.344 1.00 44.91 97 LYS A N 1
ATOM 785 C CA . LYS A 1 97 ? -6.894 13.018 -9.180 1.00 44.91 97 LYS A CA 1
ATOM 786 C C . LYS A 1 97 ? -6.443 11.722 -8.516 1.00 44.91 97 LYS A C 1
ATOM 788 O O . LYS A 1 97 ? -5.268 11.366 -8.533 1.00 44.91 97 LYS A O 1
ATOM 793 N N . THR A 1 98 ? -7.410 10.994 -7.967 1.00 45.38 98 THR A N 1
ATOM 794 C CA . THR A 1 98 ? -7.268 9.578 -7.617 1.00 45.38 98 THR A CA 1
ATOM 795 C C . THR A 1 98 ? -7.069 8.776 -8.903 1.00 45.38 98 THR A C 1
ATOM 797 O O . THR A 1 98 ? -7.927 8.816 -9.785 1.00 45.38 98 THR A O 1
ATOM 800 N N . ILE A 1 99 ? -5.955 8.051 -9.026 1.00 48.47 99 ILE A N 1
ATOM 801 C CA . ILE A 1 99 ? -5.775 7.054 -10.087 1.00 48.47 99 ILE A CA 1
ATOM 802 C C . ILE A 1 99 ? -6.114 5.699 -9.464 1.00 48.47 99 ILE A C 1
ATOM 804 O O . ILE A 1 99 ? -5.313 5.126 -8.724 1.00 48.47 99 ILE A O 1
ATOM 808 N N . SER A 1 100 ? -7.330 5.216 -9.719 1.00 44.00 100 SER A N 1
ATOM 809 C CA . SER A 1 100 ? -7.719 3.835 -9.441 1.00 44.00 100 SER A CA 1
ATOM 810 C C . SER A 1 100 ? -7.374 2.967 -10.655 1.00 44.00 100 SER A C 1
ATOM 812 O O . SER A 1 100 ? -7.611 3.345 -11.802 1.00 44.00 100 SER A O 1
ATOM 814 N N . GLY A 1 101 ? -6.754 1.818 -10.404 1.00 36.72 101 GLY A N 1
ATOM 815 C CA . GLY A 1 101 ? -6.486 0.791 -11.405 1.00 36.72 101 GLY A CA 1
ATOM 816 C C . GLY A 1 101 ? -6.843 -0.565 -10.813 1.00 36.72 101 GLY A C 1
ATOM 817 O O .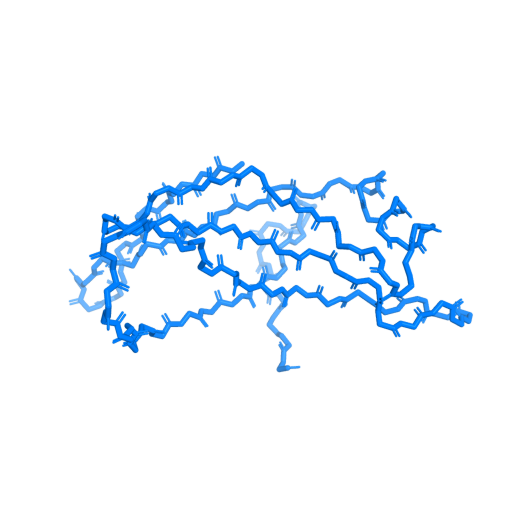 GLY A 1 101 ? -6.514 -0.813 -9.653 1.00 36.72 101 GLY A O 1
ATOM 818 N N . GLU A 1 102 ? -7.553 -1.387 -11.588 1.00 39.16 102 GLU A N 1
ATOM 819 C CA . GLU A 1 102 ? -7.892 -2.778 -11.237 1.00 39.16 102 GLU A CA 1
ATOM 820 C C . GLU A 1 102 ? -6.652 -3.683 -11.114 1.00 39.16 102 GLU A C 1
ATOM 822 O O . GLU A 1 102 ? -5.690 -3.518 -11.904 1.00 39.16 102 GLU A O 1
#

Radius of gyration: 15.21 Å; chains: 1; bounding box: 41×34×38 Å

Organism: NCBI:txid1317129

Secondary structure (DSSP, 8-state):
-EEEEEE-TTSPEEEEEE----HHHHHHHHHT-SS--EEPPPEEETTEEEEEEEEEEE-SSSPEEEEEEEEEPPTT------------EE-TTTSS-EE---